Protein AF-A0A6P0XSE5-F1 (afdb_monomer_lite)

pLDDT: mean 89.01, std 6.4, range [54.88, 94.31]

Secondary structure (DSSP, 8-state):
--PPPTTSHHHHHHHHHS-GGGSEEPSSTTEEEEEEEEEETTEEEEEEEEEEHHHHHHHHHHHHHHH--

Sequence (69 aa):
MSRVPLTVKAATELVKGVDSKDLITSQIQGYSYVEVWEKYGAVEQRWLLVESQSRFESDLKKLEKRIHA

Structure (mmCIF, N/CA/C/O backbone):
data_AF-A0A6P0XSE5-F1
#
_entry.id   AF-A0A6P0XSE5-F1
#
loop_
_atom_site.group_PDB
_atom_site.id
_atom_site.type_symbol
_atom_site.label_atom_id
_atom_site.label_alt_id
_atom_site.label_comp_id
_atom_site.label_asym_id
_atom_site.label_entity_id
_atom_site.label_seq_id
_atom_site.pdbx_PDB_ins_code
_atom_site.Cartn_x
_atom_site.Cartn_y
_atom_site.Cartn_z
_atom_site.occupancy
_atom_site.B_iso_or_equiv
_atom_site.auth_seq_id
_atom_site.auth_comp_id
_atom_site.auth_asym_id
_atom_site.auth_atom_id
_atom_site.pdbx_PDB_model_num
ATOM 1 N N . MET A 1 1 ? -8.556 -3.714 -13.701 1.00 63.19 1 MET A N 1
ATOM 2 C CA . MET A 1 1 ? -7.502 -3.334 -12.735 1.00 63.19 1 MET A CA 1
ATOM 3 C C . MET A 1 1 ? -7.270 -4.516 -11.802 1.00 63.19 1 MET A C 1
ATOM 5 O O . MET A 1 1 ? -8.232 -4.970 -11.194 1.00 63.19 1 MET A O 1
ATOM 9 N N . SER A 1 2 ? -6.056 -5.066 -11.738 1.00 82.88 2 SER A N 1
ATOM 10 C CA . SER A 1 2 ? -5.698 -6.186 -10.848 1.00 82.88 2 SER A CA 1
ATOM 11 C C . SER A 1 2 ? -4.887 -5.682 -9.655 1.00 82.88 2 SER A C 1
ATOM 13 O O . SER A 1 2 ? -4.058 -4.790 -9.817 1.00 82.88 2 SER A O 1
ATOM 15 N N . ARG A 1 3 ? -5.090 -6.260 -8.465 1.00 87.81 3 ARG A N 1
ATOM 16 C CA . ARG A 1 3 ? -4.246 -5.953 -7.299 1.00 87.81 3 ARG A CA 1
ATOM 17 C C . ARG A 1 3 ? -2.842 -6.504 -7.523 1.00 87.81 3 ARG A C 1
ATOM 19 O O . ARG A 1 3 ? -2.703 -7.671 -7.885 1.00 87.81 3 ARG A O 1
ATOM 26 N N . VAL A 1 4 ? -1.828 -5.683 -7.269 1.00 89.12 4 VAL A N 1
ATOM 27 C CA . VAL A 1 4 ? -0.435 -6.136 -7.259 1.00 89.12 4 VAL A CA 1
ATOM 28 C C . VAL A 1 4 ? -0.203 -6.935 -5.972 1.00 89.12 4 VAL A C 1
ATOM 30 O O . VAL A 1 4 ? -0.501 -6.430 -4.886 1.00 89.12 4 VAL A O 1
ATOM 33 N N . PRO A 1 5 ? 0.273 -8.189 -6.048 1.00 90.44 5 PRO A N 1
ATOM 34 C CA . PRO A 1 5 ? 0.582 -8.966 -4.857 1.00 90.44 5 PRO A CA 1
ATOM 35 C C . PRO A 1 5 ? 1.696 -8.310 -4.039 1.00 90.44 5 PRO A C 1
ATOM 37 O O . PRO A 1 5 ? 2.754 -7.985 -4.574 1.00 90.44 5 PRO A O 1
ATOM 40 N N . LEU A 1 6 ? 1.510 -8.212 -2.721 1.00 88.56 6 LEU A N 1
ATOM 41 C CA . LEU A 1 6 ? 2.557 -7.733 -1.809 1.00 88.56 6 LEU A CA 1
ATOM 42 C C . LEU A 1 6 ? 3.745 -8.702 -1.694 1.00 88.56 6 LEU A C 1
ATOM 44 O O . LEU A 1 6 ? 4.749 -8.362 -1.092 1.00 88.56 6 LEU A O 1
ATOM 48 N N . THR A 1 7 ? 3.683 -9.892 -2.296 1.00 90.19 7 THR A N 1
ATOM 49 C CA . THR A 1 7 ? 4.861 -10.761 -2.446 1.00 90.19 7 THR A CA 1
ATOM 50 C C . THR A 1 7 ? 5.889 -10.191 -3.429 1.00 90.19 7 THR A C 1
ATOM 52 O O . THR A 1 7 ? 7.045 -10.610 -3.416 1.00 90.19 7 THR A O 1
ATOM 55 N N . VAL A 1 8 ? 5.502 -9.227 -4.273 1.00 90.38 8 VAL A N 1
ATOM 56 C CA . VAL A 1 8 ? 6.426 -8.495 -5.141 1.00 90.38 8 VAL A CA 1
ATOM 57 C C . VAL A 1 8 ? 7.241 -7.522 -4.293 1.00 90.38 8 VAL A C 1
ATOM 59 O O . VAL A 1 8 ? 6.685 -6.654 -3.619 1.00 90.38 8 VAL A O 1
ATOM 62 N N . LYS A 1 9 ? 8.571 -7.636 -4.365 1.00 90.56 9 LYS A N 1
ATOM 63 C CA . LYS A 1 9 ? 9.499 -6.806 -3.584 1.00 90.56 9 LYS A CA 1
ATOM 64 C C . LYS A 1 9 ? 9.255 -5.306 -3.793 1.00 90.56 9 LYS A C 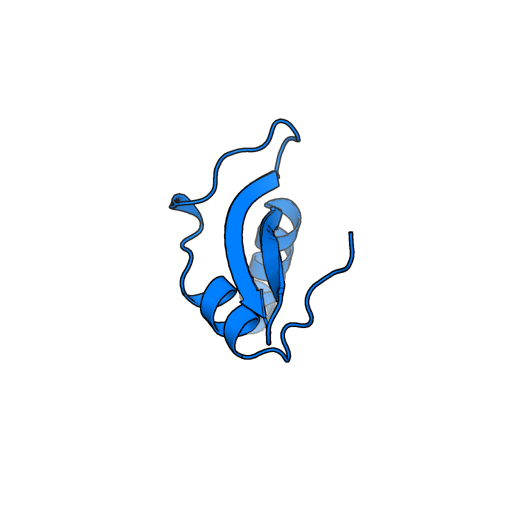1
ATOM 66 O O . LYS A 1 9 ? 9.058 -4.599 -2.813 1.00 90.56 9 LYS A O 1
ATOM 71 N N . ALA A 1 10 ? 9.150 -4.867 -5.050 1.00 89.56 10 ALA A N 1
ATOM 72 C CA . ALA A 1 10 ? 8.863 -3.473 -5.394 1.00 89.56 10 ALA A CA 1
ATOM 73 C C . ALA A 1 10 ? 7.532 -2.979 -4.796 1.00 89.56 10 ALA A C 1
ATOM 75 O O . ALA A 1 10 ? 7.458 -1.868 -4.291 1.00 89.56 10 ALA A O 1
ATOM 76 N N . ALA A 1 11 ? 6.492 -3.823 -4.761 1.00 90.94 11 ALA A N 1
ATOM 77 C CA . ALA A 1 11 ? 5.213 -3.464 -4.144 1.00 90.94 11 ALA A CA 1
ATOM 78 C C . ALA A 1 11 ? 5.326 -3.324 -2.621 1.00 90.94 11 ALA A C 1
ATOM 80 O O . ALA A 1 11 ? 4.759 -2.401 -2.045 1.00 90.94 11 ALA A O 1
ATOM 81 N N . THR A 1 12 ? 6.082 -4.209 -1.964 1.00 91.62 12 THR A N 1
ATOM 82 C CA . THR A 1 12 ? 6.353 -4.086 -0.523 1.00 91.62 12 THR A CA 1
ATOM 83 C C . THR A 1 12 ? 7.145 -2.824 -0.199 1.00 91.62 12 THR A C 1
ATOM 85 O O . THR A 1 12 ? 6.832 -2.142 0.774 1.00 91.62 12 THR A O 1
ATOM 88 N N . GLU A 1 13 ? 8.186 -2.532 -0.977 1.00 92.00 13 GLU A N 1
ATOM 89 C CA . GLU A 1 13 ? 9.023 -1.346 -0.785 1.00 92.00 13 GLU A CA 1
ATOM 90 C C . GLU A 1 13 ? 8.212 -0.070 -0.998 1.00 92.00 13 GLU A C 1
ATOM 92 O O . GLU A 1 13 ? 8.283 0.829 -0.165 1.00 92.00 13 GLU A O 1
ATOM 97 N N . LEU A 1 14 ? 7.354 -0.042 -2.022 1.00 91.00 14 LEU A N 1
ATOM 98 C CA . LEU A 1 14 ? 6.476 1.089 -2.290 1.00 91.00 14 LEU A CA 1
ATOM 99 C C . LEU A 1 14 ? 5.534 1.383 -1.118 1.00 91.00 14 LEU A C 1
ATOM 101 O O . LEU A 1 14 ? 5.453 2.513 -0.652 1.00 91.00 14 LEU A O 1
ATOM 105 N N . VAL A 1 15 ? 4.856 0.357 -0.599 1.00 90.38 15 VAL A N 1
ATOM 106 C CA . VAL A 1 15 ? 3.905 0.513 0.516 1.00 90.38 15 VAL A CA 1
ATOM 107 C C . VAL A 1 15 ? 4.597 0.977 1.801 1.00 90.38 15 VAL A C 1
ATOM 109 O O . VAL A 1 15 ? 3.987 1.675 2.600 1.00 90.38 15 VAL A O 1
ATOM 112 N N . LYS A 1 16 ? 5.857 0.589 2.022 1.00 89.75 16 LYS A N 1
ATOM 113 C CA . LYS A 1 16 ? 6.631 1.012 3.201 1.00 89.75 16 LYS A CA 1
ATOM 114 C C . LYS A 1 16 ? 7.262 2.394 3.048 1.00 89.75 16 LYS A C 1
ATOM 116 O O . LYS A 1 16 ? 7.568 3.018 4.057 1.00 89.75 16 LYS A O 1
ATOM 121 N N . GLY A 1 17 ? 7.546 2.803 1.814 1.00 89.19 17 GLY A N 1
ATOM 122 C CA . GLY A 1 17 ? 8.255 4.042 1.512 1.00 89.19 17 GLY A CA 1
ATOM 123 C C . GLY A 1 17 ? 7.349 5.263 1.398 1.00 89.19 17 GLY A C 1
ATOM 124 O O . GLY A 1 17 ? 7.826 6.372 1.603 1.00 89.19 17 GLY A O 1
ATOM 125 N N . VAL A 1 18 ? 6.068 5.070 1.078 1.00 89.06 18 VAL A N 1
ATOM 126 C CA . VAL A 1 18 ? 5.097 6.164 0.966 1.00 89.06 18 VAL A CA 1
ATOM 127 C C . VAL A 1 18 ? 4.497 6.474 2.336 1.00 89.06 18 VAL A C 1
ATOM 129 O O . VAL A 1 18 ? 3.921 5.591 2.973 1.00 89.06 18 VAL A O 1
ATOM 132 N N . ASP A 1 19 ? 4.603 7.730 2.775 1.00 86.38 19 ASP A N 1
ATOM 133 C CA . ASP A 1 19 ? 3.923 8.211 3.978 1.00 86.38 19 ASP A CA 1
ATOM 134 C C . ASP A 1 19 ? 2.465 8.565 3.648 1.00 86.38 19 ASP A C 1
ATOM 136 O O . ASP A 1 19 ? 2.174 9.102 2.577 1.00 86.38 19 ASP A O 1
ATOM 140 N N . SER A 1 20 ? 1.539 8.311 4.577 1.00 82.62 20 SER A N 1
ATOM 141 C CA . SER A 1 20 ? 0.116 8.654 4.425 1.00 82.62 20 SER A CA 1
ATOM 142 C C . SER A 1 20 ? -0.109 10.140 4.089 1.00 82.62 20 SER A C 1
ATOM 144 O O . SER A 1 20 ? -1.107 10.487 3.460 1.00 82.62 20 SER A O 1
ATOM 146 N N . LYS A 1 21 ? 0.820 11.029 4.469 1.00 83.88 21 LYS A N 1
ATOM 147 C CA . LYS A 1 21 ? 0.774 12.470 4.160 1.00 83.88 21 LYS A CA 1
ATOM 148 C C . LYS A 1 21 ? 1.018 12.801 2.691 1.00 83.88 21 LYS A C 1
ATOM 150 O O . LYS A 1 21 ? 0.581 13.859 2.245 1.00 83.88 21 LYS A O 1
ATOM 155 N N . ASP A 1 22 ? 1.700 11.926 1.960 1.00 87.56 22 ASP A N 1
ATOM 156 C CA . ASP A 1 22 ? 2.011 12.127 0.543 1.00 87.56 22 ASP A CA 1
ATOM 157 C C . ASP A 1 22 ? 0.850 11.686 -0.367 1.00 87.56 22 ASP A C 1
ATOM 159 O O . ASP A 1 22 ? 0.893 11.877 -1.585 1.00 87.56 22 ASP A O 1
ATOM 163 N N . LEU A 1 23 ? -0.206 11.095 0.208 1.00 90.44 23 LEU A N 1
ATOM 164 C CA . LEU A 1 23 ? -1.389 10.686 -0.535 1.00 90.44 23 LEU A CA 1
ATOM 165 C C . LEU A 1 23 ? -2.318 11.871 -0.784 1.00 90.44 23 LEU A C 1
ATOM 167 O O . LEU A 1 23 ? -2.608 12.696 0.081 1.00 90.44 23 LEU A O 1
ATOM 171 N N . ILE A 1 24 ? -2.870 11.889 -1.989 1.00 92.69 24 ILE A N 1
ATOM 172 C CA . ILE A 1 24 ? -3.855 12.863 -2.424 1.00 92.69 24 ILE A CA 1
ATOM 173 C C . ILE A 1 24 ? -5.232 12.378 -1.973 1.00 92.69 24 ILE A C 1
ATOM 175 O O . ILE A 1 24 ? -5.632 11.243 -2.253 1.00 92.69 24 ILE A O 1
ATOM 179 N N . THR A 1 25 ? -5.980 13.248 -1.296 1.00 91.88 25 THR A N 1
ATOM 180 C CA . THR A 1 25 ? -7.373 12.975 -0.932 1.00 91.88 25 THR A CA 1
ATOM 181 C C . THR A 1 25 ? -8.195 12.718 -2.187 1.00 91.88 25 THR A C 1
ATOM 183 O O . THR A 1 25 ? -8.224 13.534 -3.111 1.00 91.88 25 THR A O 1
ATOM 186 N N . SER A 1 26 ? -8.884 11.581 -2.225 1.00 92.38 26 SER A N 1
ATOM 187 C CA . SER A 1 26 ? -9.731 11.237 -3.359 1.00 92.38 26 SER A CA 1
ATOM 188 C C . SER A 1 26 ? -11.082 11.951 -3.289 1.00 92.38 26 SER A C 1
ATOM 190 O O . SER A 1 26 ? -11.501 12.444 -2.243 1.00 92.38 26 SER A O 1
ATOM 192 N N . GLN A 1 27 ? -11.817 11.950 -4.401 1.00 92.56 27 GLN A N 1
ATOM 193 C CA . GLN A 1 27 ? -13.214 12.400 -4.413 1.00 92.56 27 GLN A CA 1
ATOM 194 C C . GLN A 1 27 ? -14.136 11.477 -3.596 1.00 92.56 27 GLN A C 1
ATOM 196 O O . GLN A 1 27 ? -15.246 11.865 -3.238 1.00 92.56 27 GLN A O 1
ATOM 201 N N . ILE A 1 28 ? -13.688 10.252 -3.303 1.00 92.00 28 ILE A N 1
ATOM 202 C CA . ILE A 1 28 ? -14.407 9.297 -2.469 1.00 92.00 28 ILE A CA 1
ATOM 203 C C . ILE A 1 28 ? -14.003 9.536 -1.014 1.00 92.00 28 ILE A C 1
ATOM 205 O O . ILE A 1 28 ? -12.844 9.379 -0.627 1.00 92.00 28 ILE A O 1
ATOM 209 N N . GLN A 1 29 ? -14.983 9.898 -0.193 1.00 90.44 29 GLN A N 1
ATOM 210 C CA . GLN A 1 29 ? -14.757 10.200 1.214 1.00 90.44 29 GLN A CA 1
ATOM 211 C C . GLN A 1 29 ? -14.106 9.017 1.951 1.00 90.44 29 GLN A C 1
ATOM 213 O O . GLN A 1 29 ? -14.550 7.874 1.835 1.00 90.44 29 GLN A O 1
ATOM 218 N N . GLY A 1 30 ? -13.057 9.308 2.725 1.00 90.94 30 GLY A N 1
ATOM 219 C CA . GLY A 1 30 ? -12.317 8.310 3.504 1.00 90.94 30 GLY A CA 1
ATOM 220 C C . GLY A 1 30 ? -11.308 7.487 2.697 1.00 90.94 30 GLY A C 1
ATOM 221 O O . GLY A 1 30 ? -10.771 6.512 3.230 1.00 90.94 30 GLY A O 1
ATOM 222 N N . TYR A 1 31 ? -11.055 7.859 1.438 1.00 93.69 31 TYR A N 1
ATOM 223 C CA . TYR A 1 31 ? -10.009 7.272 0.608 1.00 93.69 31 TYR A CA 1
ATOM 224 C C . TYR A 1 31 ? -9.028 8.334 0.129 1.00 93.69 31 TYR A C 1
ATOM 226 O O . TYR A 1 31 ? -9.428 9.397 -0.353 1.00 93.69 31 TYR A O 1
ATOM 234 N N . SER A 1 32 ? -7.753 7.978 0.181 1.00 94.00 32 SER A N 1
ATOM 235 C CA . SER A 1 32 ? -6.651 8.757 -0.375 1.00 94.00 32 SER A CA 1
ATOM 236 C C . SER A 1 32 ? -5.809 7.850 -1.259 1.00 94.00 32 SER A C 1
ATOM 238 O O . SER A 1 32 ? -5.818 6.626 -1.094 1.00 94.00 32 SER A O 1
ATOM 240 N N . TYR A 1 33 ? -5.116 8.420 -2.237 1.00 94.31 33 TYR A N 1
ATOM 241 C CA . TYR A 1 33 ? -4.305 7.633 -3.154 1.00 94.31 33 TYR A CA 1
ATOM 242 C C . TYR A 1 33 ? -3.076 8.378 -3.651 1.00 94.31 33 TYR A C 1
ATOM 244 O O . TYR A 1 33 ? -3.006 9.603 -3.615 1.00 94.31 33 TYR A O 1
ATOM 252 N N . VAL A 1 34 ? -2.125 7.619 -4.183 1.00 94.12 34 VAL A N 1
ATOM 253 C CA . VAL A 1 34 ? -1.027 8.149 -4.989 1.00 94.12 34 VAL A CA 1
ATOM 254 C C . VAL A 1 34 ? -0.810 7.256 -6.206 1.00 94.12 34 VAL A C 1
ATOM 256 O O . VAL A 1 34 ? -0.969 6.032 -6.148 1.00 94.12 34 VAL A O 1
ATOM 259 N N . GLU A 1 35 ? -0.497 7.887 -7.333 1.00 93.00 35 GLU A N 1
ATOM 260 C CA . GLU A 1 35 ? -0.146 7.206 -8.575 1.00 93.00 35 GLU A CA 1
ATOM 261 C C . GLU A 1 35 ? 1.370 7.110 -8.691 1.00 93.00 35 GLU A C 1
ATOM 263 O O . GLU A 1 35 ? 2.077 8.103 -8.527 1.00 93.00 35 GLU A O 1
ATOM 268 N N . VAL A 1 36 ? 1.865 5.913 -8.994 1.00 91.50 36 VAL A N 1
ATOM 269 C CA . VAL A 1 36 ? 3.297 5.643 -9.115 1.00 91.50 36 VAL A CA 1
ATOM 270 C C . VAL A 1 36 ? 3.538 4.854 -10.388 1.00 91.50 36 VAL A C 1
ATOM 272 O O . 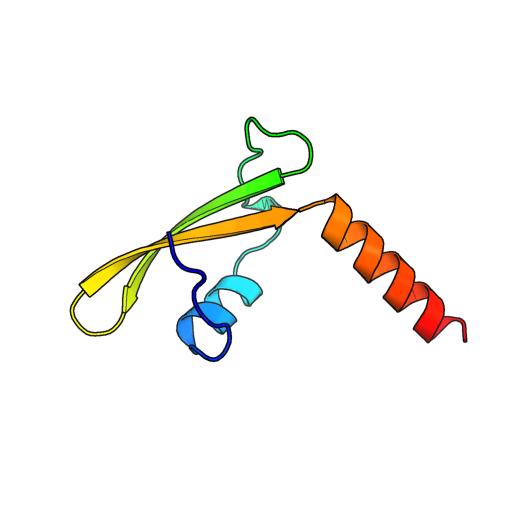VAL A 1 36 ? 2.833 3.888 -10.684 1.00 91.50 36 VAL A O 1
ATOM 275 N N . TRP A 1 37 ? 4.519 5.288 -11.166 1.00 91.00 37 TRP A N 1
ATOM 276 C CA . TRP A 1 37 ? 4.937 4.586 -12.369 1.00 91.00 37 TRP A CA 1
ATOM 277 C C . TRP A 1 37 ? 6.078 3.650 -12.015 1.00 91.00 37 TRP A C 1
ATOM 279 O O . TRP A 1 37 ? 7.140 4.096 -11.598 1.00 91.00 37 TRP A O 1
ATOM 289 N N . GLU A 1 38 ? 5.844 2.356 -12.186 1.00 88.88 38 GLU A N 1
ATOM 290 C CA . GLU A 1 38 ? 6.803 1.310 -11.863 1.00 88.88 38 GLU A CA 1
ATOM 291 C C . GLU A 1 38 ? 7.037 0.418 -13.071 1.00 88.88 38 GLU A C 1
ATOM 293 O O . GLU A 1 38 ? 6.113 0.044 -13.797 1.00 88.88 38 GLU A O 1
ATOM 298 N N . LYS A 1 39 ? 8.292 0.033 -13.283 1.00 86.12 39 LYS A N 1
ATOM 299 C CA . LYS A 1 39 ? 8.642 -0.914 -14.336 1.00 86.12 39 LYS A CA 1
ATOM 300 C C . LYS A 1 39 ? 8.733 -2.310 -13.743 1.00 86.12 39 LYS A C 1
ATOM 302 O O . LYS A 1 39 ? 9.705 -2.652 -13.073 1.00 86.12 39 LYS A O 1
ATOM 307 N N . TYR A 1 40 ? 7.739 -3.143 -14.032 1.00 82.00 40 TYR A N 1
ATOM 308 C CA . TYR A 1 40 ? 7.748 -4.541 -13.617 1.00 82.00 40 TYR A CA 1
ATOM 309 C C . TYR A 1 40 ? 8.139 -5.437 -14.796 1.00 82.00 40 TYR A C 1
ATOM 311 O O . TYR A 1 40 ? 7.396 -5.601 -15.767 1.00 82.00 40 TYR A O 1
ATOM 319 N N . GLY A 1 41 ? 9.350 -5.998 -14.735 1.00 81.69 41 GLY A N 1
ATOM 320 C CA . GLY A 1 41 ? 9.949 -6.713 -15.862 1.00 81.69 41 GLY A CA 1
ATOM 321 C C . GLY A 1 41 ? 10.303 -5.756 -17.006 1.00 81.69 41 GLY A C 1
ATOM 322 O O . GLY A 1 41 ? 11.096 -4.833 -16.829 1.00 81.69 41 GLY A O 1
ATOM 323 N N . ALA A 1 42 ? 9.726 -5.973 -18.190 1.00 85.06 42 ALA A N 1
ATOM 324 C CA . ALA A 1 42 ? 9.941 -5.125 -19.368 1.00 85.06 42 ALA A CA 1
ATOM 325 C C . ALA A 1 42 ? 8.801 -4.124 -19.629 1.00 85.06 42 ALA A C 1
ATOM 327 O O . ALA A 1 42 ? 8.891 -3.348 -20.576 1.00 85.06 42 ALA A O 1
ATOM 328 N N . VAL A 1 43 ? 7.744 -4.136 -18.809 1.00 88.56 43 VAL A N 1
ATOM 329 C CA . VAL A 1 43 ? 6.526 -3.348 -19.034 1.00 88.56 43 VAL A CA 1
ATOM 330 C C . VAL A 1 43 ? 6.424 -2.240 -17.995 1.00 88.56 43 VAL A C 1
ATOM 332 O O . VAL A 1 43 ? 6.543 -2.488 -16.794 1.00 88.56 43 VAL A O 1
ATOM 335 N N . GLU A 1 44 ? 6.180 -1.020 -18.461 1.00 90.19 44 GLU A N 1
ATOM 336 C CA . GLU A 1 44 ? 5.818 0.102 -17.598 1.00 90.19 44 GLU A CA 1
ATOM 337 C C . GLU A 1 44 ? 4.379 -0.071 -17.117 1.00 90.19 44 GLU A C 1
ATOM 339 O O . GLU A 1 44 ? 3.451 -0.280 -17.901 1.00 90.19 44 GLU A O 1
ATOM 344 N N . GLN A 1 45 ? 4.194 -0.019 -15.806 1.00 89.94 45 GLN A N 1
ATOM 345 C CA . GLN A 1 45 ? 2.910 -0.172 -15.153 1.00 89.94 45 GLN A CA 1
ATOM 346 C C . GLN A 1 45 ? 2.628 1.058 -14.305 1.00 89.94 45 GLN A C 1
ATOM 348 O O . GLN A 1 45 ? 3.489 1.555 -13.585 1.00 89.94 45 GLN A O 1
ATOM 353 N N . ARG A 1 46 ? 1.381 1.521 -14.347 1.00 92.62 46 ARG A N 1
ATOM 354 C CA . ARG A 1 46 ? 0.893 2.523 -13.406 1.00 92.62 46 ARG A CA 1
ATOM 355 C C . ARG A 1 46 ? 0.256 1.822 -12.222 1.00 92.62 46 ARG A C 1
ATOM 357 O O . ARG A 1 46 ? -0.765 1.147 -12.372 1.00 92.62 46 ARG A O 1
ATOM 364 N N . TRP A 1 47 ? 0.863 1.969 -11.059 1.00 92.12 47 TRP A N 1
ATOM 365 C CA . TRP A 1 47 ? 0.351 1.456 -9.802 1.00 92.12 47 TRP A CA 1
ATOM 366 C C . TRP A 1 47 ? -0.403 2.558 -9.066 1.00 92.12 47 TRP A C 1
ATOM 368 O O . TRP A 1 47 ? -0.037 3.731 -9.110 1.00 92.12 47 TRP A O 1
ATOM 378 N N . LEU A 1 48 ? -1.491 2.163 -8.411 1.00 92.44 48 LEU A N 1
ATOM 379 C CA . LEU A 1 48 ? -2.309 3.042 -7.590 1.00 92.44 48 LEU A CA 1
ATOM 380 C C . LEU A 1 48 ? -2.239 2.525 -6.159 1.00 92.44 48 LEU A C 1
ATOM 382 O O . LEU A 1 48 ? -2.789 1.461 -5.857 1.00 92.44 48 LEU A O 1
ATOM 386 N N . LEU A 1 49 ? -1.551 3.258 -5.292 1.00 92.25 49 LEU A N 1
ATOM 387 C CA . LEU A 1 49 ? -1.587 2.990 -3.864 1.00 92.25 49 LEU A CA 1
ATOM 388 C C . LEU A 1 49 ? -2.831 3.668 -3.303 1.00 92.25 49 LEU A C 1
ATOM 390 O O . LEU A 1 49 ? -3.011 4.864 -3.497 1.00 92.25 49 LEU A O 1
ATOM 394 N N . VAL A 1 50 ? -3.693 2.900 -2.641 1.00 92.38 50 VAL A N 1
ATOM 395 C CA . VAL A 1 50 ? -4.946 3.400 -2.068 1.00 92.38 50 VAL A CA 1
ATOM 396 C C . VAL A 1 50 ? -4.943 3.132 -0.575 1.00 92.38 50 VAL A C 1
ATOM 398 O O . VAL A 1 50 ? -4.819 1.983 -0.148 1.00 92.38 50 VAL A O 1
ATOM 401 N N . GLU A 1 51 ? -5.143 4.184 0.204 1.00 92.06 51 GLU A N 1
ATOM 402 C CA . GLU A 1 51 ? -5.350 4.108 1.640 1.00 92.06 51 GLU A CA 1
ATOM 403 C C . GLU A 1 51 ? -6.833 4.303 1.955 1.00 92.06 51 GLU A C 1
ATOM 405 O O . GLU A 1 51 ? -7.510 5.162 1.389 1.00 92.06 51 GLU A O 1
ATOM 410 N N . SER A 1 52 ? -7.347 3.467 2.856 1.00 92.88 52 SER A N 1
ATOM 411 C CA . SER A 1 52 ? -8.710 3.565 3.364 1.00 92.88 52 SER A CA 1
ATOM 412 C C . SER A 1 52 ? -8.658 3.891 4.844 1.00 92.88 52 SER A C 1
ATOM 414 O O . SER A 1 52 ? -8.187 3.081 5.647 1.00 92.88 52 SER A O 1
ATOM 416 N N . GLN A 1 53 ? -9.216 5.038 5.210 1.00 90.88 53 GLN A N 1
ATOM 417 C CA . GLN A 1 53 ? -9.243 5.495 6.593 1.00 90.8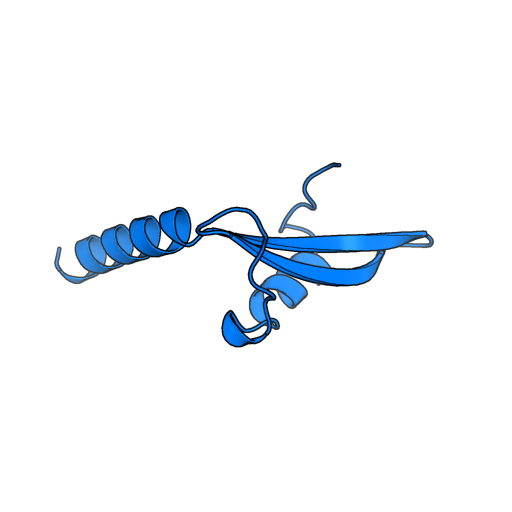8 53 GLN A CA 1
ATOM 418 C C . GLN A 1 53 ? -9.993 4.507 7.502 1.00 90.88 53 GLN A C 1
ATOM 420 O O . GLN A 1 53 ? -9.518 4.154 8.577 1.00 90.88 53 GLN A O 1
ATOM 425 N N . SER A 1 54 ? -11.118 3.958 7.031 1.00 91.50 54 SER A N 1
ATOM 426 C CA . SER A 1 54 ? -11.894 2.964 7.787 1.00 91.50 54 SER A CA 1
ATOM 427 C C . SER A 1 54 ? -11.099 1.682 8.075 1.00 91.50 54 SER A C 1
ATOM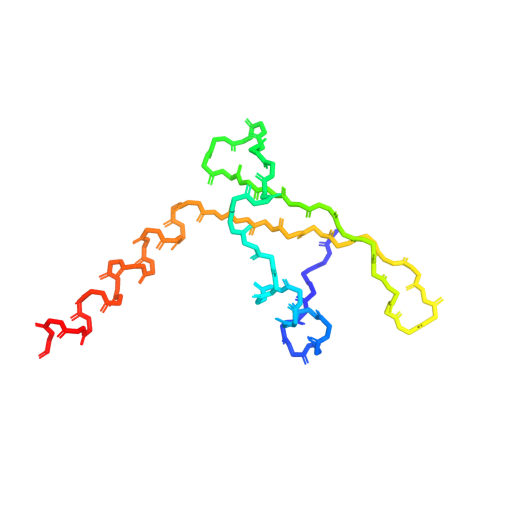 429 O O . SER A 1 54 ? -11.205 1.106 9.162 1.00 91.50 54 SER A O 1
ATOM 431 N N . ARG A 1 55 ? -10.279 1.226 7.116 1.00 90.25 55 ARG A N 1
ATOM 432 C CA . ARG A 1 55 ? -9.390 0.068 7.310 1.00 90.25 55 ARG A CA 1
ATOM 433 C C . ARG A 1 55 ? -8.307 0.385 8.336 1.00 90.25 55 ARG A C 1
ATOM 435 O O . ARG A 1 55 ? -8.100 -0.423 9.237 1.00 90.25 55 ARG A O 1
ATOM 442 N N . PHE A 1 56 ? -7.684 1.557 8.221 1.00 89.62 56 PHE A N 1
ATOM 443 C CA . PHE A 1 56 ? -6.654 2.023 9.147 1.00 89.62 56 PHE A CA 1
ATOM 444 C C . PHE A 1 56 ? -7.166 2.066 10.593 1.00 89.62 56 PHE A C 1
ATOM 446 O O . PHE A 1 56 ? -6.582 1.440 11.474 1.00 89.62 56 PHE A O 1
ATOM 453 N N . GLU A 1 57 ? -8.314 2.705 10.831 1.00 91.62 57 GLU A N 1
ATOM 454 C CA . GLU A 1 57 ? -8.931 2.790 12.162 1.00 91.62 57 GLU A CA 1
ATOM 455 C C . GLU A 1 57 ? -9.307 1.408 12.720 1.00 91.62 57 GLU A C 1
ATOM 457 O O . GLU A 1 57 ? -9.110 1.123 13.904 1.00 91.62 57 GLU A O 1
ATOM 462 N N . SER A 1 58 ? -9.830 0.517 11.870 1.00 92.62 58 SER A N 1
ATOM 463 C CA . SER A 1 58 ? -10.162 -0.855 12.269 1.00 92.62 58 SER A CA 1
ATOM 464 C C . SER A 1 58 ? -8.927 -1.634 12.719 1.00 92.62 58 SER A C 1
ATOM 466 O O . SER A 1 58 ? -8.975 -2.337 13.733 1.00 92.62 58 SER A O 1
ATOM 468 N N . ASP A 1 59 ? -7.829 -1.521 11.976 1.00 90.06 59 ASP A N 1
ATOM 469 C CA . ASP A 1 59 ? -6.590 -2.227 12.280 1.00 90.06 59 ASP A CA 1
ATOM 470 C C . ASP A 1 59 ? -5.881 -1.625 13.498 1.00 90.06 59 ASP A C 1
ATOM 472 O O . ASP A 1 59 ? -5.410 -2.385 14.348 1.00 90.06 59 ASP A O 1
ATOM 476 N N . LEU A 1 60 ? -5.927 -0.300 13.669 1.00 91.75 60 LEU A N 1
ATOM 477 C CA . LEU A 1 60 ? -5.460 0.381 14.878 1.00 91.75 60 LEU A CA 1
ATOM 478 C C . LEU A 1 60 ? -6.212 -0.115 16.119 1.00 91.75 60 LEU A C 1
ATOM 480 O O . LEU A 1 60 ? -5.593 -0.565 17.080 1.00 91.75 60 LEU A O 1
ATOM 484 N N . LYS A 1 61 ? -7.548 -0.166 16.067 1.00 93.12 61 LYS A N 1
ATOM 485 C CA . LYS A 1 61 ? -8.372 -0.673 17.174 1.00 93.12 61 LYS A CA 1
ATOM 486 C C . LYS A 1 61 ? -8.066 -2.134 17.516 1.00 93.12 61 LYS A C 1
ATOM 488 O O . LYS A 1 61 ? -8.124 -2.533 18.680 1.00 93.12 61 LYS A O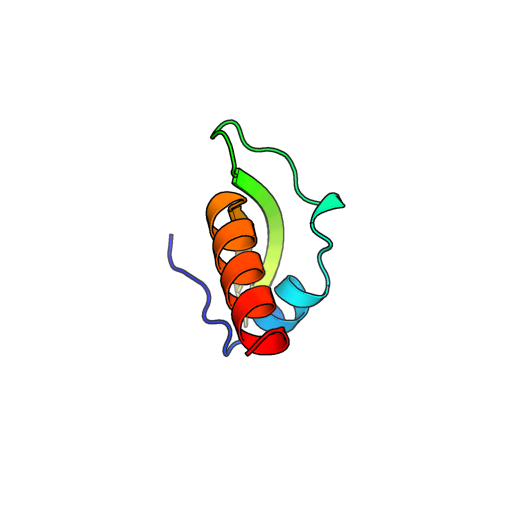 1
ATOM 493 N N . LYS A 1 62 ? -7.771 -2.974 16.517 1.00 92.81 62 LYS A N 1
ATOM 494 C CA . LYS A 1 62 ? -7.344 -4.366 16.758 1.00 92.81 62 LYS A CA 1
ATOM 495 C C . LYS A 1 62 ? -5.968 -4.421 17.410 1.00 92.81 62 LYS A C 1
ATOM 497 O O . LYS A 1 62 ? -5.759 -5.265 18.277 1.00 92.81 62 LYS A O 1
ATOM 502 N N . LEU A 1 63 ? -5.043 -3.559 16.992 1.00 91.50 63 LEU A N 1
ATOM 503 C CA . LEU A 1 63 ? -3.707 -3.477 17.570 1.00 91.50 63 LEU A CA 1
ATOM 504 C C . LEU A 1 63 ? -3.771 -3.039 19.036 1.00 91.50 63 LEU A C 1
ATOM 506 O O . LEU A 1 63 ? -3.206 -3.715 19.889 1.00 91.50 63 LEU A O 1
ATOM 510 N N . GLU A 1 64 ? -4.532 -1.989 19.341 1.00 92.25 64 GLU A N 1
ATOM 511 C CA . GLU A 1 64 ? -4.754 -1.515 20.711 1.00 92.25 64 GLU A CA 1
ATOM 512 C C . GLU A 1 64 ? -5.300 -2.626 21.607 1.00 92.25 64 GLU A C 1
ATOM 514 O O . GLU A 1 64 ? -4.768 -2.860 22.691 1.00 92.25 64 GLU A O 1
ATOM 519 N N . LYS A 1 65 ? -6.302 -3.377 21.132 1.00 91.56 65 LYS A N 1
ATOM 520 C CA . LYS A 1 65 ? -6.849 -4.527 21.865 1.00 91.56 65 LYS A CA 1
ATOM 521 C C . LYS A 1 65 ? -5.816 -5.613 22.155 1.00 91.56 65 LYS A C 1
ATOM 523 O O . LYS A 1 65 ?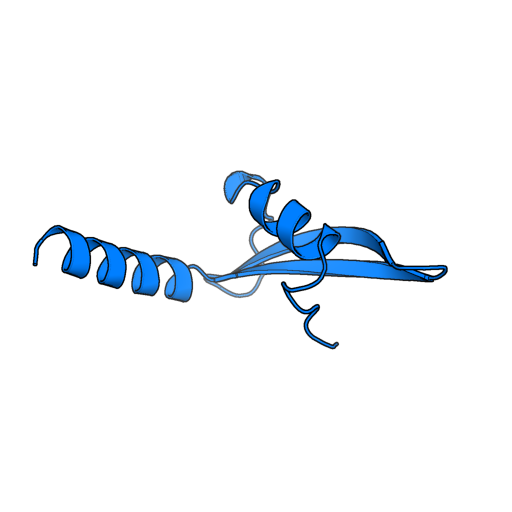 -5.932 -6.261 23.180 1.00 91.56 65 LYS A O 1
ATOM 528 N N . ARG A 1 66 ? -4.847 -5.844 21.263 1.00 89.25 66 ARG A N 1
ATOM 529 C CA . ARG A 1 66 ? -3.789 -6.854 21.460 1.00 89.25 66 ARG A CA 1
ATOM 530 C C . ARG A 1 66 ? -2.715 -6.406 22.444 1.00 89.25 66 ARG A C 1
ATOM 532 O O . ARG A 1 66 ? -2.069 -7.260 23.027 1.00 89.25 66 ARG A O 1
ATOM 539 N N . ILE A 1 67 ? -2.489 -5.101 22.564 1.00 86.38 67 ILE A N 1
ATOM 540 C CA . ILE A 1 67 ? -1.497 -4.530 23.485 1.00 86.38 67 ILE A CA 1
ATOM 541 C C . ILE A 1 67 ? -2.069 -4.427 24.907 1.00 86.38 67 ILE A C 1
ATOM 543 O O . ILE A 1 67 ? -1.326 -4.557 25.872 1.00 86.38 67 ILE A O 1
ATOM 547 N N . HIS A 1 68 ? -3.379 -4.204 25.036 1.00 70.38 68 HIS A N 1
ATOM 548 C CA . HIS A 1 68 ? -4.076 -4.110 26.325 1.00 70.38 68 HIS A CA 1
ATOM 549 C C . HIS A 1 68 ? -4.698 -5.443 26.796 1.00 70.38 68 HIS A C 1
ATOM 551 O O . HIS A 1 68 ? -5.434 -5.439 27.782 1.00 70.38 68 HIS A O 1
ATOM 557 N N . ALA A 1 69 ? -4.451 -6.548 26.083 1.00 54.88 69 ALA A N 1
ATOM 558 C CA . ALA A 1 69 ? -4.850 -7.909 26.458 1.00 54.88 69 ALA A CA 1
ATOM 559 C C . ALA A 1 69 ? -3.667 -8.657 27.075 1.00 54.88 69 ALA A C 1
ATOM 561 O O . ALA A 1 69 ? -3.913 -9.422 28.032 1.00 54.88 69 ALA A O 1
#

Radius of gyration: 14.44 Å; chains: 1; bounding box: 25×24×46 Å

Foldseek 3Di:
DDDDDCVDPVNVCVVVVDDPVNWDDDPDPQKTWDWDWDDDPNDIDIDIDMDGNVVVVVVVVVVVVVVVD